Protein AF-A0A7W0T252-F1 (afdb_monomer_lite)

Radius of gyration: 17.68 Å; chains: 1; bounding box: 50×28×33 Å

Secondary structure (DSSP, 8-state):
---------HHHHHHHHHTHHHHHHHHHHHHHS--BGGGTBSHHHHHHHHHHHHHHH-

Foldseek 3Di:
DDDDDPPDCPVVVVVCVVCVVVVVVLVVVLVPQDDDVVVRPRVVVSVVSVVVVVVVVD

pLDDT: mean 90.53, std 14.28, range [40.5, 98.25]

Structure (mmCIF, N/CA/C/O backbone):
data_AF-A0A7W0T252-F1
#
_entry.id   AF-A0A7W0T252-F1
#
loop_
_atom_site.group_PDB
_atom_site.id
_atom_site.type_symbol
_atom_site.label_atom_id
_atom_site.label_alt_id
_atom_site.label_comp_id
_atom_site.label_asym_id
_atom_site.label_entity_id
_atom_site.label_seq_id
_atom_site.pdbx_PDB_ins_code
_atom_site.Cartn_x
_atom_site.Cartn_y
_atom_site.Cartn_z
_atom_site.occupancy
_atom_site.B_iso_or_equiv
_atom_site.auth_seq_id
_atom_site.auth_comp_id
_atom_site.auth_asym_id
_atom_site.auth_atom_id
_atom_site.pdbx_PDB_model_num
ATOM 1 N N . MET A 1 1 ? 41.539 -20.158 -1.876 1.00 40.50 1 MET A N 1
ATOM 2 C CA . MET A 1 1 ? 40.432 -20.253 -2.849 1.00 40.50 1 MET A CA 1
ATOM 3 C C . MET A 1 1 ? 39.363 -19.270 -2.391 1.00 40.50 1 MET A C 1
ATOM 5 O O . MET A 1 1 ? 38.627 -19.582 -1.468 1.00 40.50 1 MET A O 1
ATOM 9 N N . SER A 1 2 ? 39.386 -18.040 -2.912 1.00 43.56 2 SER A N 1
ATOM 10 C CA . SER A 1 2 ? 38.439 -16.993 -2.508 1.00 43.56 2 SER A CA 1
ATOM 11 C C . SER A 1 2 ? 37.183 -17.088 -3.361 1.00 43.56 2 SER A C 1
ATOM 13 O O . SER A 1 2 ? 37.242 -16.955 -4.579 1.00 43.56 2 SER A O 1
ATOM 15 N N . ILE A 1 3 ? 36.057 -17.335 -2.706 1.00 52.03 3 ILE A N 1
ATOM 16 C CA . ILE A 1 3 ? 34.712 -17.213 -3.267 1.00 52.03 3 ILE A CA 1
ATOM 17 C C . ILE A 1 3 ? 34.448 -15.736 -3.586 1.00 52.03 3 ILE A C 1
ATOM 19 O O . ILE A 1 3 ? 34.415 -14.901 -2.686 1.00 52.03 3 ILE A O 1
ATOM 23 N N . GLN A 1 4 ? 34.308 -15.401 -4.870 1.00 57.44 4 GLN A N 1
ATOM 24 C CA . GLN A 1 4 ? 33.830 -14.089 -5.305 1.00 57.44 4 GLN A CA 1
ATOM 25 C C . GLN A 1 4 ? 32.298 -14.092 -5.294 1.00 57.44 4 GLN A C 1
ATOM 27 O O . GLN A 1 4 ? 31.666 -14.722 -6.138 1.00 57.44 4 GLN A O 1
ATOM 32 N N . THR A 1 5 ? 31.699 -13.385 -4.339 1.00 61.34 5 THR A N 1
ATOM 33 C CA . THR A 1 5 ? 30.270 -13.046 -4.365 1.00 61.34 5 THR A CA 1
ATOM 34 C C . THR A 1 5 ? 30.061 -11.901 -5.365 1.00 61.34 5 THR A C 1
ATOM 36 O O . THR A 1 5 ? 30.815 -10.929 -5.305 1.00 61.34 5 THR A O 1
ATOM 39 N N . PRO A 1 6 ? 29.080 -11.950 -6.284 1.00 59.53 6 PRO A N 1
ATOM 40 C CA . PRO A 1 6 ? 28.824 -10.838 -7.196 1.00 59.53 6 PRO A CA 1
ATOM 41 C C . PRO A 1 6 ? 28.208 -9.655 -6.428 1.00 59.53 6 PRO A C 1
ATOM 43 O O . PRO A 1 6 ? 27.031 -9.650 -6.079 1.00 59.53 6 PRO A O 1
ATOM 46 N N . THR A 1 7 ? 29.026 -8.646 -6.135 1.00 64.75 7 THR A N 1
ATOM 47 C CA . THR A 1 7 ? 28.698 -7.488 -5.285 1.00 64.75 7 THR A CA 1
ATOM 48 C C . THR A 1 7 ? 28.009 -6.353 -6.061 1.00 64.75 7 THR A C 1
ATOM 50 O O . THR A 1 7 ? 28.481 -5.219 -6.033 1.00 64.75 7 THR A O 1
ATOM 53 N N . SER A 1 8 ? 26.925 -6.604 -6.805 1.00 76.75 8 SER A N 1
ATOM 54 C CA . SER A 1 8 ? 26.198 -5.501 -7.464 1.00 76.75 8 SER A CA 1
ATOM 55 C C . SER A 1 8 ? 24.683 -5.622 -7.357 1.00 76.75 8 SER A C 1
ATOM 57 O O . SER A 1 8 ? 24.066 -6.516 -7.926 1.00 76.75 8 SER A O 1
ATOM 59 N N . PHE A 1 9 ? 24.087 -4.645 -6.672 1.00 86.50 9 PHE A N 1
ATOM 60 C CA . PHE A 1 9 ? 22.641 -4.441 -6.557 1.00 86.50 9 PHE A CA 1
ATOM 61 C C . PHE A 1 9 ? 22.111 -3.419 -7.577 1.00 86.50 9 PHE A C 1
ATOM 63 O O . PHE A 1 9 ? 21.055 -2.831 -7.358 1.00 86.50 9 PHE A O 1
ATOM 70 N N . SER A 1 10 ? 22.838 -3.145 -8.667 1.00 89.62 10 SER A N 1
ATOM 71 C CA . SER A 1 10 ? 22.463 -2.093 -9.628 1.00 89.62 10 SER A CA 1
ATOM 72 C C . SER A 1 10 ? 21.079 -2.318 -10.242 1.00 89.62 10 SER A C 1
ATOM 74 O O . SER A 1 10 ? 20.285 -1.385 -10.297 1.00 89.62 10 SER A O 1
ATOM 76 N N . ALA A 1 11 ? 20.763 -3.557 -10.625 1.00 89.56 11 ALA A N 1
ATOM 77 C CA . ALA A 1 11 ? 19.456 -3.915 -11.175 1.00 89.56 11 ALA A CA 1
ATOM 78 C C . ALA A 1 11 ? 18.326 -3.746 -10.145 1.00 89.56 11 ALA A C 1
ATOM 80 O O . ALA A 1 11 ? 17.275 -3.202 -10.466 1.00 89.56 11 ALA A O 1
ATOM 81 N N . VAL A 1 12 ? 18.565 -4.145 -8.891 1.00 91.75 12 VAL A N 1
ATOM 82 C CA . VAL A 1 12 ? 17.597 -3.976 -7.794 1.00 91.75 12 VAL A CA 1
ATOM 83 C C . VAL A 1 12 ? 17.354 -2.494 -7.515 1.00 91.75 12 VAL A C 1
ATOM 85 O O . VAL A 1 12 ? 16.213 -2.074 -7.365 1.00 91.75 12 VAL A O 1
ATOM 88 N N . ARG A 1 13 ? 18.414 -1.680 -7.493 1.00 93.38 13 ARG A N 1
ATOM 89 C CA . ARG A 1 13 ? 18.302 -0.232 -7.284 1.00 93.38 13 ARG A CA 1
ATOM 90 C C . ARG A 1 13 ? 17.517 0.440 -8.408 1.00 93.38 13 ARG A C 1
ATOM 92 O O . ARG A 1 13 ? 16.617 1.213 -8.118 1.00 93.38 13 ARG A O 1
ATOM 99 N N . ALA A 1 14 ? 17.801 0.080 -9.660 1.00 94.62 14 ALA A N 1
ATOM 100 C CA . ALA A 1 14 ? 17.054 0.579 -10.810 1.00 94.62 14 ALA A CA 1
ATOM 101 C C . ALA A 1 14 ? 15.565 0.197 -10.743 1.00 94.62 14 ALA A C 1
ATOM 103 O O . ALA A 1 14 ? 14.716 1.020 -11.069 1.00 94.62 14 ALA A O 1
ATOM 104 N N . ALA A 1 15 ? 15.240 -1.016 -10.281 1.00 92.62 15 ALA A N 1
ATOM 105 C CA . ALA A 1 15 ? 13.855 -1.439 -10.081 1.00 92.62 15 ALA A CA 1
ATOM 106 C C . ALA A 1 15 ? 13.154 -0.644 -8.961 1.00 92.62 15 ALA A C 1
ATOM 108 O O . ALA A 1 15 ? 12.018 -0.215 -9.142 1.00 92.62 15 ALA A O 1
ATOM 109 N N . ILE A 1 16 ? 13.837 -0.384 -7.839 1.00 94.00 16 ILE A N 1
ATOM 110 C CA . ILE A 1 16 ? 13.312 0.468 -6.756 1.00 94.00 16 ILE A CA 1
ATOM 111 C C . ILE A 1 16 ? 13.041 1.887 -7.269 1.00 94.00 16 ILE A C 1
ATOM 113 O O . ILE A 1 16 ? 11.966 2.431 -7.027 1.00 94.00 16 ILE A O 1
ATOM 117 N N . ASP A 1 17 ? 13.993 2.473 -7.998 1.00 97.00 17 ASP A N 1
ATOM 118 C CA . ASP A 1 17 ? 13.850 3.824 -8.544 1.00 97.00 17 ASP A CA 1
ATOM 119 C C . ASP A 1 17 ? 12.697 3.899 -9.559 1.00 97.00 17 ASP A C 1
ATOM 121 O O . ASP A 1 17 ? 11.939 4.870 -9.555 1.00 97.00 17 ASP A O 1
ATOM 125 N N . ALA A 1 18 ? 12.511 2.856 -10.375 1.00 97.00 18 ALA A N 1
ATOM 126 C CA . ALA A 1 18 ? 11.405 2.763 -11.327 1.00 97.00 18 ALA A CA 1
ATOM 127 C C . ALA A 1 18 ? 10.026 2.660 -10.647 1.00 97.00 18 ALA A C 1
ATOM 129 O O . ALA A 1 18 ? 9.048 3.167 -11.193 1.00 97.00 18 ALA A O 1
ATOM 130 N N . GLN A 1 19 ? 9.939 2.056 -9.455 1.00 95.62 19 GLN A N 1
ATOM 131 C CA . GLN A 1 19 ? 8.681 1.882 -8.712 1.00 95.62 19 GLN A CA 1
ATOM 132 C C . GLN A 1 19 ? 8.432 2.963 -7.647 1.00 95.62 19 GLN A C 1
ATOM 134 O O . GLN A 1 19 ? 7.467 2.874 -6.880 1.00 95.62 19 GLN A O 1
ATOM 139 N N . ARG A 1 20 ? 9.309 3.968 -7.546 1.00 97.06 20 ARG A N 1
ATOM 140 C CA . ARG A 1 20 ? 9.341 4.911 -6.419 1.00 97.06 20 ARG A CA 1
ATOM 141 C C . ARG A 1 20 ? 8.022 5.6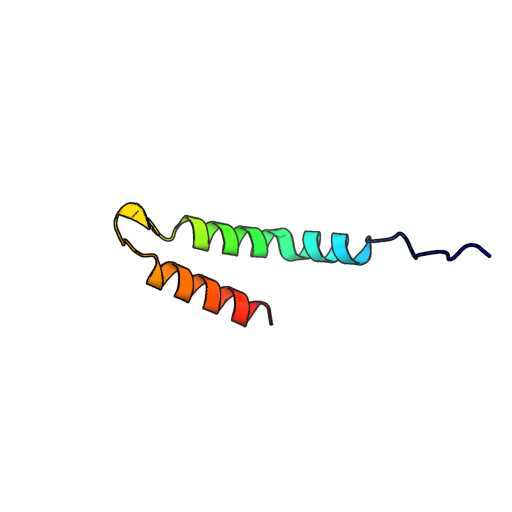51 -6.216 1.00 97.06 20 ARG A C 1
ATOM 143 O O . ARG A 1 20 ? 7.541 5.739 -5.089 1.00 97.06 20 ARG A O 1
ATOM 1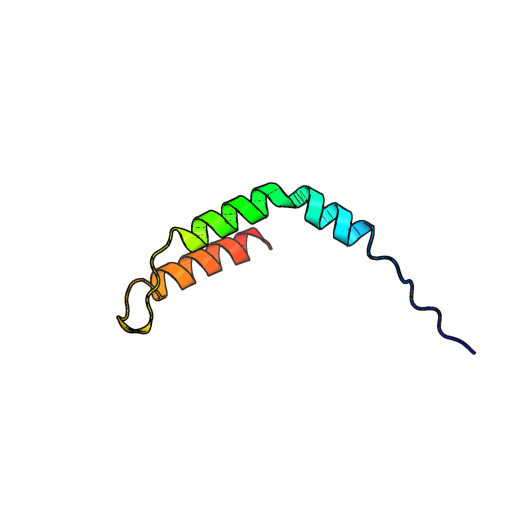50 N N . ASP A 1 21 ? 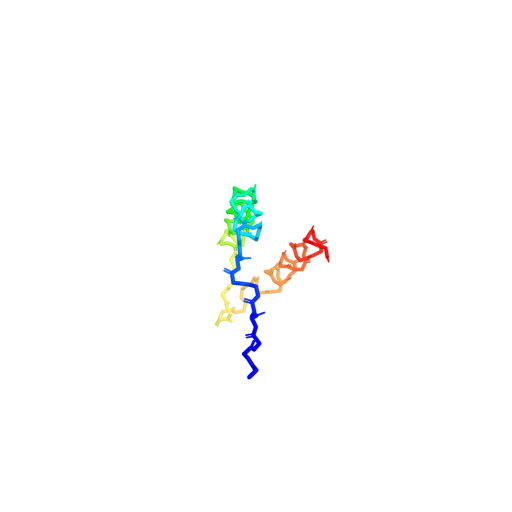7.444 6.174 -7.291 1.00 98.19 21 ASP A N 1
ATOM 151 C CA . ASP A 1 21 ? 6.243 7.008 -7.209 1.00 98.19 21 ASP A CA 1
ATOM 152 C C . ASP A 1 21 ? 5.006 6.172 -6.842 1.00 98.19 21 ASP A C 1
ATOM 154 O O . ASP A 1 21 ? 4.173 6.609 -6.049 1.00 98.19 21 ASP A O 1
ATOM 158 N N . GLU A 1 22 ? 4.921 4.936 -7.340 1.00 96.25 22 GLU A N 1
ATOM 159 C CA . GLU A 1 22 ? 3.861 3.998 -6.959 1.00 96.25 22 GLU A CA 1
ATOM 160 C C . GLU A 1 22 ? 4.003 3.545 -5.503 1.00 96.25 22 GLU A C 1
ATOM 162 O O . GLU A 1 22 ? 3.029 3.558 -4.755 1.00 96.25 22 GLU A O 1
ATOM 167 N N . THR A 1 23 ? 5.226 3.235 -5.070 1.00 95.81 23 THR A N 1
ATOM 168 C CA . THR A 1 23 ? 5.515 2.881 -3.671 1.00 95.81 23 THR A CA 1
ATOM 169 C C . THR A 1 23 ? 5.138 4.025 -2.733 1.00 95.81 23 THR A C 1
ATOM 171 O O . THR A 1 23 ? 4.557 3.806 -1.670 1.00 95.81 23 THR A O 1
ATOM 174 N N . LEU A 1 24 ? 5.436 5.264 -3.131 1.00 97.69 24 LEU A N 1
ATOM 175 C CA . LEU A 1 24 ? 5.050 6.448 -2.376 1.00 97.69 24 LEU A CA 1
ATOM 176 C C . LEU A 1 24 ? 3.525 6.613 -2.323 1.00 97.69 24 LEU A C 1
ATOM 178 O O . LEU A 1 24 ? 2.990 6.936 -1.265 1.00 97.69 24 LEU A O 1
ATOM 182 N N . ALA A 1 25 ? 2.817 6.370 -3.426 1.00 97.69 25 ALA A N 1
ATOM 183 C CA . ALA A 1 25 ? 1.358 6.430 -3.455 1.00 97.69 25 ALA A CA 1
ATOM 184 C C . ALA A 1 25 ? 0.716 5.377 -2.534 1.00 97.69 25 ALA A C 1
ATOM 186 O O . ALA A 1 25 ? -0.202 5.701 -1.774 1.00 97.69 25 ALA A O 1
ATOM 187 N N . ASP A 1 26 ? 1.226 4.146 -2.548 1.00 97.25 26 ASP A N 1
ATOM 188 C CA . ASP A 1 26 ? 0.746 3.066 -1.682 1.00 97.25 26 ASP A CA 1
ATOM 189 C C . ASP A 1 26 ? 1.045 3.371 -0.198 1.00 97.25 26 ASP A C 1
ATOM 191 O O . ASP A 1 26 ? 0.175 3.197 0.661 1.00 97.25 26 ASP A O 1
ATOM 195 N N . LEU A 1 27 ? 2.216 3.946 0.109 1.00 97.06 27 LEU A N 1
ATOM 196 C CA . LEU A 1 27 ? 2.552 4.429 1.455 1.00 97.06 27 LEU A CA 1
ATOM 197 C C . LEU A 1 27 ? 1.594 5.533 1.928 1.00 97.06 27 LEU A C 1
ATOM 199 O O . LEU A 1 27 ? 1.106 5.489 3.058 1.00 97.06 27 LEU A O 1
ATOM 203 N N . LEU A 1 28 ? 1.299 6.517 1.076 1.00 98.19 28 LEU A N 1
ATOM 204 C CA . LEU A 1 28 ? 0.354 7.587 1.407 1.00 98.19 28 LEU A CA 1
ATOM 205 C C . LEU A 1 28 ? -1.050 7.035 1.676 1.00 98.19 28 LEU A C 1
ATOM 207 O O . LEU A 1 28 ? -1.735 7.516 2.580 1.00 98.19 28 LEU A O 1
ATOM 211 N N . ARG A 1 29 ? -1.464 5.998 0.941 1.00 97.62 29 ARG A N 1
ATOM 212 C CA . ARG A 1 29 ? -2.742 5.314 1.161 1.00 97.62 29 ARG A CA 1
ATOM 213 C C . ARG A 1 29 ? -2.797 4.616 2.522 1.00 97.62 29 ARG A C 1
ATOM 215 O O . ARG A 1 29 ? -3.826 4.708 3.187 1.00 97.62 29 ARG A O 1
ATOM 222 N N . LEU A 1 30 ? -1.710 3.966 2.946 1.00 97.25 30 LEU A N 1
ATOM 223 C CA . LEU A 1 30 ? -1.604 3.360 4.279 1.00 97.25 30 LEU A CA 1
ATOM 224 C C . LEU A 1 30 ? -1.648 4.416 5.389 1.00 97.25 30 LEU A C 1
ATOM 226 O O . LEU A 1 30 ? -2.413 4.271 6.334 1.00 97.25 30 LEU A O 1
ATOM 230 N N . ILE A 1 31 ? -0.888 5.508 5.256 1.00 97.00 31 ILE A N 1
ATOM 231 C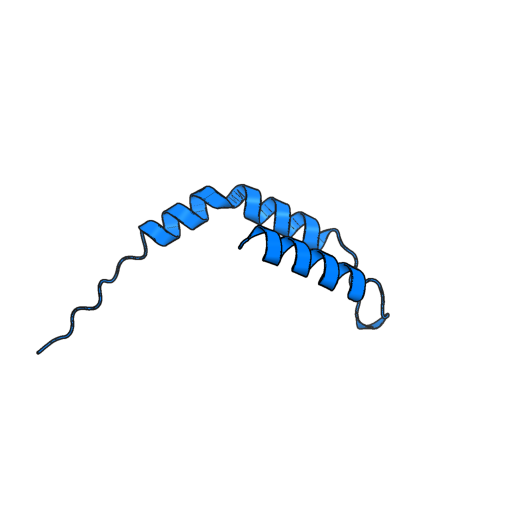 CA . ILE A 1 31 ? -0.851 6.593 6.255 1.00 97.00 31 ILE A CA 1
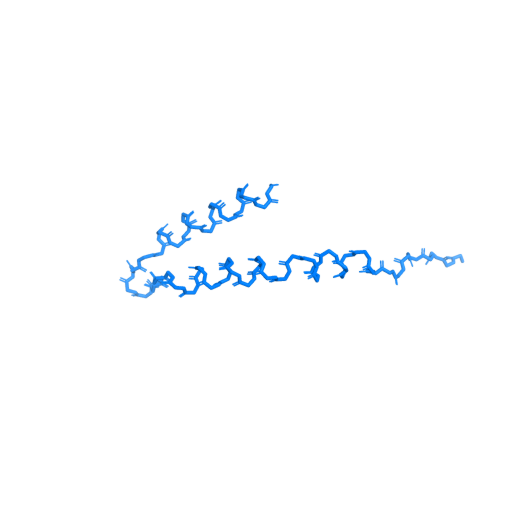ATOM 232 C C . ILE A 1 31 ? -2.215 7.285 6.397 1.00 97.00 31 ILE A C 1
ATOM 234 O O . ILE A 1 31 ? -2.588 7.702 7.493 1.00 97.00 31 ILE A O 1
ATOM 238 N N . ALA A 1 32 ? -2.966 7.418 5.302 1.00 97.38 32 ALA A N 1
ATOM 239 C CA . ALA A 1 32 ? -4.298 8.017 5.323 1.00 97.38 32 ALA A CA 1
ATOM 240 C C . ALA A 1 32 ? -5.350 7.141 6.031 1.00 97.38 32 ALA A C 1
ATOM 242 O O . ALA A 1 32 ? -6.415 7.646 6.395 1.00 97.38 32 ALA A O 1
ATOM 243 N N . GLN A 1 33 ? -5.082 5.845 6.222 1.00 97.31 33 GLN A N 1
ATOM 244 C CA . GLN A 1 33 ? -5.984 4.931 6.910 1.00 97.31 33 GLN A CA 1
ATOM 245 C C . GLN A 1 33 ? -5.794 5.058 8.440 1.00 97.31 33 GLN A C 1
ATOM 247 O O . GLN A 1 33 ? -4.683 4.905 8.945 1.00 97.31 33 GLN A O 1
ATOM 252 N N . PRO A 1 34 ? -6.855 5.345 9.219 1.00 96.56 34 PRO A N 1
ATOM 253 C CA . PRO A 1 34 ? -6.737 5.451 10.669 1.00 96.56 34 PRO A CA 1
ATOM 254 C C . PRO A 1 34 ? -6.701 4.065 11.331 1.00 96.56 34 PRO A C 1
ATOM 256 O O . PRO A 1 34 ? -7.729 3.398 11.408 1.00 96.56 34 PRO A O 1
ATOM 259 N N . SER A 1 35 ? -5.557 3.6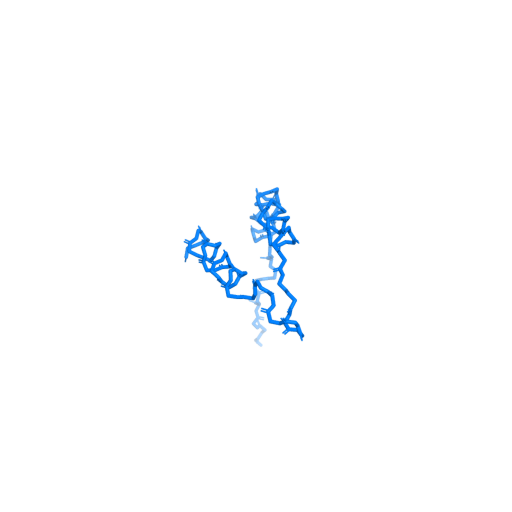66 11.894 1.00 97.56 35 SER A N 1
ATOM 260 C CA . SER A 1 35 ? -5.411 2.416 12.662 1.00 97.56 35 SER A CA 1
ATOM 261 C C . SER A 1 35 ? -4.791 2.636 14.046 1.00 97.56 35 SER A C 1
ATOM 263 O O . SER A 1 35 ? -3.577 2.533 14.228 1.00 97.56 35 SER A O 1
ATOM 265 N N . ILE A 1 36 ? -5.617 2.932 15.052 1.00 97.31 36 ILE A N 1
ATOM 266 C CA . ILE A 1 36 ? -5.173 3.194 16.430 1.00 97.31 36 ILE A CA 1
ATOM 267 C C . ILE A 1 36 ? -5.488 1.969 17.293 1.00 97.31 36 ILE A C 1
ATOM 269 O O . ILE A 1 36 ? -6.599 1.811 17.804 1.00 97.31 36 ILE A O 1
ATOM 273 N N . SER A 1 37 ? -4.491 1.106 17.486 1.00 96.31 37 SER A N 1
ATOM 274 C CA . SER A 1 37 ? -4.644 -0.166 18.208 1.00 96.31 37 SER A CA 1
ATOM 275 C C . SER A 1 37 ? -5.060 0.002 19.671 1.00 96.31 37 SER A C 1
ATOM 277 O O . SER A 1 37 ? -5.935 -0.722 20.135 1.00 96.31 37 SER A O 1
ATOM 279 N N . ALA A 1 38 ? -4.520 1.002 20.375 1.00 97.62 38 ALA A N 1
ATOM 280 C CA . ALA A 1 38 ? -4.861 1.287 21.774 1.00 97.62 38 ALA A CA 1
ATOM 281 C C . ALA A 1 38 ? -6.348 1.631 21.986 1.00 97.62 38 ALA A C 1
ATOM 283 O O . ALA A 1 38 ? -6.860 1.494 23.092 1.00 97.62 38 ALA A O 1
ATOM 284 N N . GLN A 1 39 ? -7.033 2.075 20.928 1.00 97.62 39 GLN A N 1
ATOM 285 C CA . GLN A 1 39 ? -8.458 2.409 20.942 1.00 97.62 39 GLN A CA 1
ATOM 286 C C . GLN A 1 39 ? -9.303 1.391 20.160 1.00 97.62 39 GLN A C 1
ATOM 288 O O . GLN A 1 39 ? -10.510 1.570 20.037 1.00 97.62 39 GLN A O 1
ATOM 293 N N . ASN A 1 40 ? -8.684 0.332 19.624 1.00 95.44 40 ASN A N 1
ATOM 294 C CA . ASN A 1 40 ? -9.314 -0.632 18.722 1.00 95.44 40 ASN A CA 1
ATOM 295 C C . ASN A 1 40 ? -10.025 0.029 17.519 1.00 95.44 40 ASN A C 1
ATOM 297 O O . ASN A 1 40 ? -11.108 -0.387 17.110 1.00 95.44 40 ASN A O 1
ATOM 301 N N . ILE A 1 41 ? -9.421 1.080 16.955 1.00 97.94 41 ILE A N 1
ATOM 302 C CA . ILE A 1 41 ? -9.962 1.808 15.802 1.00 97.94 41 ILE A CA 1
ATOM 303 C C . ILE A 1 41 ? -9.228 1.359 14.544 1.00 97.94 41 ILE A C 1
ATOM 305 O O . ILE A 1 41 ? -8.008 1.483 14.475 1.00 97.94 41 ILE A O 1
ATOM 309 N N . GLY A 1 42 ? -9.971 0.864 13.554 1.00 97.31 42 GLY A N 1
ATOM 310 C CA . GLY A 1 42 ? -9.524 0.751 12.162 1.00 97.31 42 GLY A CA 1
ATOM 311 C C . GLY A 1 42 ? -8.385 -0.234 11.870 1.00 97.31 42 GLY A C 1
ATOM 312 O O . GLY A 1 42 ? -7.885 -0.273 10.751 1.00 97.31 42 GLY A O 1
ATOM 313 N N . VAL A 1 43 ? -7.944 -1.032 12.847 1.00 97.25 43 VAL A N 1
ATOM 314 C CA . VAL A 1 43 ? -6.831 -1.989 12.679 1.00 97.25 43 VAL A CA 1
ATOM 315 C C . VAL A 1 43 ? -7.187 -3.096 11.683 1.00 97.25 43 VAL A C 1
ATOM 317 O O . VAL A 1 43 ? -6.347 -3.508 10.886 1.00 97.25 43 VAL A O 1
ATOM 320 N N . LYS A 1 44 ? -8.438 -3.568 11.696 1.00 97.75 44 LYS A N 1
ATOM 321 C CA . LYS A 1 44 ? -8.900 -4.622 10.784 1.00 97.75 44 LYS A CA 1
ATOM 322 C C . LYS A 1 44 ? -8.965 -4.118 9.342 1.00 97.75 44 LYS A C 1
ATOM 324 O O . LYS A 1 44 ? -8.593 -4.835 8.419 1.00 97.75 44 LYS A O 1
ATOM 329 N N . GLU A 1 45 ? -9.419 -2.887 9.158 1.00 98.06 45 GLU A N 1
ATOM 330 C CA . GLU A 1 45 ? -9.498 -2.198 7.875 1.00 98.06 45 GLU A CA 1
ATOM 331 C C . GLU A 1 45 ? -8.098 -1.893 7.324 1.00 98.06 45 GLU A C 1
ATOM 333 O O . GLU A 1 45 ? -7.870 -2.063 6.130 1.00 98.06 45 GLU A O 1
ATOM 338 N N . CYS A 1 46 ? -7.149 -1.526 8.191 1.00 97.75 46 CYS A N 1
ATOM 339 C CA . CYS A 1 46 ? -5.735 -1.383 7.835 1.00 97.75 46 CYS A CA 1
ATOM 340 C C . CYS A 1 46 ? -5.138 -2.701 7.342 1.00 97.75 46 CYS A C 1
ATOM 342 O O . CYS A 1 46 ? -4.546 -2.747 6.268 1.00 97.75 46 CYS A O 1
ATOM 344 N N . ALA A 1 47 ? -5.371 -3.794 8.074 1.00 97.50 47 ALA A N 1
ATOM 345 C CA . ALA A 1 47 ? -4.901 -5.119 7.678 1.00 97.50 47 ALA A CA 1
ATOM 346 C C . ALA A 1 47 ? -5.518 -5.573 6.344 1.00 97.50 47 ALA A C 1
ATOM 348 O O . ALA A 1 47 ? -4.839 -6.178 5.520 1.00 97.50 47 ALA A O 1
ATOM 349 N N . ALA A 1 48 ? -6.796 -5.265 6.100 1.00 98.25 48 ALA A N 1
ATOM 350 C CA . ALA A 1 48 ? -7.434 -5.545 4.816 1.00 98.25 48 ALA A CA 1
ATOM 351 C C . ALA A 1 48 ? -6.793 -4.737 3.673 1.00 98.25 48 ALA A C 1
ATOM 353 O O . ALA A 1 48 ? -6.488 -5.301 2.625 1.00 98.25 48 ALA A O 1
ATOM 354 N N . LEU A 1 49 ? -6.523 -3.447 3.900 1.00 98.12 49 LEU A N 1
ATOM 355 C CA . LEU A 1 49 ? -5.821 -2.592 2.944 1.00 98.12 49 LEU A CA 1
ATOM 356 C C . LEU A 1 49 ? -4.401 -3.105 2.647 1.00 98.12 49 LEU A C 1
ATOM 358 O O . LEU A 1 49 ? -4.006 -3.164 1.485 1.00 98.12 49 LEU A O 1
ATOM 362 N N . GLU A 1 50 ? -3.644 -3.506 3.668 1.00 97.12 50 GLU A N 1
ATOM 363 C CA . GLU A 1 50 ? -2.309 -4.089 3.497 1.00 97.12 50 GLU A CA 1
ATOM 364 C C . GLU A 1 50 ? -2.363 -5.398 2.696 1.00 97.12 50 GLU A C 1
ATOM 366 O O . GLU A 1 50 ? -1.537 -5.622 1.811 1.00 97.12 50 GLU A O 1
ATOM 371 N N . MET A 1 51 ? -3.375 -6.237 2.934 1.00 98.12 51 MET A N 1
ATOM 372 C CA . MET A 1 51 ? -3.587 -7.454 2.147 1.00 98.12 51 MET A CA 1
ATOM 373 C C . MET A 1 51 ? -3.864 -7.170 0.672 1.00 98.12 51 MET A C 1
ATOM 375 O O . MET A 1 51 ? -3.368 -7.905 -0.183 1.00 98.12 51 MET A O 1
ATOM 379 N N . ASP A 1 52 ? -4.616 -6.118 0.359 1.00 97.94 52 ASP A N 1
ATOM 380 C CA . ASP A 1 52 ? -4.851 -5.711 -1.028 1.00 97.94 52 ASP A CA 1
ATOM 381 C C . ASP A 1 52 ? -3.555 -5.236 -1.703 1.00 97.94 52 ASP A C 1
ATOM 383 O O . ASP A 1 52 ? -3.290 -5.598 -2.851 1.00 97.94 52 ASP A O 1
ATOM 387 N N . LEU A 1 53 ? -2.715 -4.481 -0.985 1.00 96.81 53 LEU A N 1
ATOM 388 C CA . LEU A 1 53 ? -1.412 -4.032 -1.489 1.00 96.81 53 LEU A CA 1
ATOM 389 C C . LEU A 1 53 ? -0.444 -5.200 -1.714 1.00 96.81 53 LEU A C 1
ATOM 391 O O . LEU A 1 53 ? 0.235 -5.242 -2.738 1.00 96.81 53 LEU A O 1
ATOM 395 N N . LEU A 1 54 ? -0.420 -6.182 -0.810 1.00 96.12 54 LEU A N 1
ATOM 396 C CA . LEU A 1 54 ? 0.402 -7.382 -0.979 1.00 96.12 54 LEU A CA 1
ATOM 397 C C . LEU A 1 54 ? -0.050 -8.213 -2.182 1.00 96.12 54 LEU A C 1
ATOM 399 O O . LEU A 1 54 ? 0.780 -8.596 -2.997 1.00 96.12 54 LEU A O 1
ATOM 403 N N . ARG A 1 55 ? -1.362 -8.413 -2.364 1.00 97.00 55 ARG A N 1
ATOM 404 C CA . ARG A 1 55 ? -1.907 -9.102 -3.550 1.00 97.00 55 ARG A CA 1
ATOM 405 C C . ARG A 1 55 ? -1.585 -8.378 -4.855 1.00 97.00 55 ARG A C 1
ATOM 407 O O . ARG A 1 55 ? -1.405 -9.026 -5.880 1.00 97.00 55 ARG A O 1
ATOM 414 N N . LYS A 1 56 ? -1.557 -7.044 -4.832 1.00 94.38 56 LYS A N 1
ATOM 415 C CA . LYS A 1 56 ? -1.170 -6.216 -5.981 1.00 94.38 56 LYS A CA 1
ATOM 416 C C . LYS A 1 56 ? 0.314 -6.395 -6.329 1.00 94.38 56 LYS A C 1
ATOM 418 O O . LYS A 1 56 ? 0.654 -6.356 -7.507 1.00 94.38 56 LYS A O 1
ATOM 423 N N . ALA A 1 57 ? 1.174 -6.592 -5.329 1.00 89.38 57 ALA A N 1
ATOM 424 C CA . ALA A 1 57 ? 2.615 -6.756 -5.517 1.00 89.38 57 ALA A CA 1
ATOM 425 C C . ALA A 1 57 ? 3.022 -8.123 -6.108 1.00 89.38 57 ALA A C 1
ATOM 427 O O . ALA A 1 57 ? 4.106 -8.215 -6.687 1.00 89.38 57 ALA A O 1
ATOM 428 N N . GLY A 1 58 ? 2.162 -9.147 -6.006 1.00 86.31 58 GLY A N 1
ATOM 429 C CA . GLY A 1 58 ? 2.371 -10.492 -6.561 1.00 86.31 58 GLY A CA 1
ATOM 430 C C . GLY A 1 58 ? 2.555 -11.549 -5.486 1.00 86.31 58 GLY A C 1
ATOM 431 O O . GLY A 1 58 ? 3.550 -12.301 -5.586 1.00 86.31 58 GLY A O 1
#

Sequence (58 aa):
MSIQTPTSFSAVRAAIDAQRDETLADLLRLIAQPSISAQNIGVKECAALEMDLLRKAG